Protein AF-A0AAW5YIS2-F1 (afdb_monomer)

Solvent-accessible surface area (backbone atoms only — not comparable to full-atom values): 3875 Å² total; per-residue (Å²): 112,69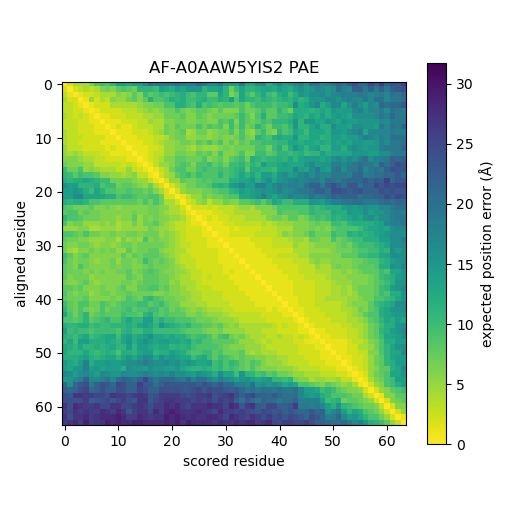,68,63,54,55,51,52,55,53,49,54,54,49,47,75,72,71,41,97,48,95,58,39,66,63,53,46,53,54,53,51,52,53,52,49,54,51,52,54,52,43,66,64,47,46,61,56,52,52,54,56,52,51,68,70,54,72,80,76,77,75,87,124

Radius of gyration: 19.08 Å; Cα contacts (8 Å, |Δi|>4): 10; chains: 1; bounding box: 47×21×44 Å

Sequence (64 aa):
MILGISSIISFVMVSMNVGYTALFLKSWIKTWAIAFVLAFLASKLLPFVVKRIMKIFIFVEKDA

Secondary structure (DSSP, 8-state):
-HHHHHHHHHHHHHHHHH-S-TTHHHHHHHHHHHHHHHHHHHHHHHHHHHHHHHTTS-------

Structure (mmCIF, N/CA/C/O backbone):
data_AF-A0AAW5YIS2-F1
#
_entry.id   AF-A0AAW5YIS2-F1
#
loop_
_atom_site.group_PDB
_atom_site.id
_atom_site.type_symbol
_atom_site.label_atom_id
_atom_site.label_alt_id
_atom_site.label_comp_id
_atom_site.label_asym_id
_atom_site.label_entity_id
_atom_site.label_seq_id
_atom_site.pdbx_PDB_ins_code
_atom_site.Cartn_x
_atom_site.Cartn_y
_atom_site.Cartn_z
_atom_site.occupancy
_atom_site.B_iso_or_equiv
_atom_site.auth_seq_id
_atom_site.auth_comp_id
_atom_site.auth_asym_id
_atom_site.auth_atom_id
_atom_site.pdbx_P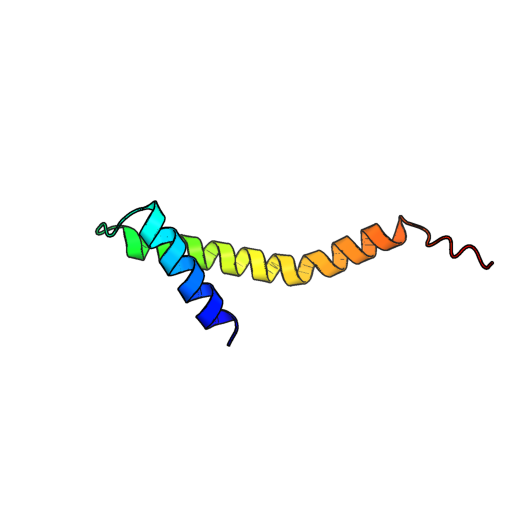DB_model_num
ATOM 1 N N . MET A 1 1 ? 9.305 2.426 8.143 1.00 60.00 1 MET A N 1
ATOM 2 C CA . MET A 1 1 ? 9.047 3.880 7.998 1.00 60.00 1 MET A CA 1
ATOM 3 C C . MET A 1 1 ? 7.945 4.194 6.984 1.00 60.00 1 MET A C 1
ATOM 5 O O . MET A 1 1 ? 6.936 4.741 7.396 1.00 60.00 1 MET A O 1
ATOM 9 N N . ILE A 1 2 ? 8.070 3.808 5.705 1.00 69.94 2 ILE A N 1
ATOM 10 C CA . ILE A 1 2 ? 7.118 4.188 4.631 1.00 69.94 2 ILE A CA 1
ATOM 11 C C . ILE A 1 2 ? 5.681 3.679 4.856 1.00 69.94 2 ILE A C 1
ATOM 13 O O . ILE A 1 2 ? 4.726 4.416 4.635 1.00 69.94 2 ILE A O 1
ATOM 17 N N . LEU A 1 3 ? 5.524 2.451 5.360 1.00 68.81 3 LEU A N 1
ATOM 18 C CA . LEU A 1 3 ? 4.216 1.847 5.650 1.00 68.81 3 LEU A CA 1
ATOM 19 C C . LEU A 1 3 ? 3.379 2.690 6.627 1.00 68.81 3 LEU A C 1
ATOM 21 O O . LEU A 1 3 ? 2.245 3.036 6.311 1.00 68.81 3 LEU A O 1
ATOM 25 N N . GLY A 1 4 ? 3.967 3.096 7.757 1.00 73.31 4 GLY A N 1
ATOM 26 C CA . GLY A 1 4 ? 3.283 3.901 8.776 1.00 73.31 4 GLY A CA 1
ATOM 27 C C . GLY A 1 4 ? 2.898 5.298 8.282 1.00 73.31 4 GLY A C 1
ATOM 28 O O . GLY A 1 4 ? 1.802 5.781 8.558 1.00 73.31 4 GLY A O 1
ATOM 29 N N . ILE A 1 5 ? 3.762 5.924 7.478 1.00 78.12 5 ILE A N 1
ATOM 30 C CA . ILE A 1 5 ? 3.485 7.242 6.892 1.00 78.12 5 ILE A CA 1
ATOM 31 C C . ILE A 1 5 ? 2.339 7.136 5.871 1.00 78.12 5 ILE A C 1
ATOM 33 O O . ILE A 1 5 ? 1.418 7.951 5.890 1.00 78.12 5 ILE A O 1
ATOM 37 N N . SER A 1 6 ? 2.328 6.085 5.042 1.00 75.38 6 SER A N 1
ATOM 38 C CA . SER A 1 6 ? 1.257 5.855 4.062 1.00 75.38 6 SER A CA 1
ATOM 39 C C . SER A 1 6 ? -0.107 5.580 4.708 1.00 75.38 6 SER A C 1
ATOM 41 O O . SER A 1 6 ? -1.130 6.044 4.201 1.00 75.38 6 SER A O 1
ATOM 43 N N . SER A 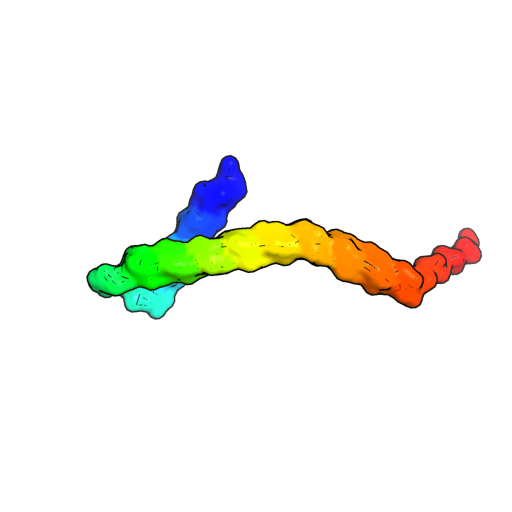1 7 ? -0.143 4.883 5.851 1.00 75.94 7 SER A N 1
ATOM 44 C CA . SER A 1 7 ? -1.381 4.670 6.606 1.00 75.94 7 SER A CA 1
ATOM 45 C C . SER A 1 7 ? -1.907 5.959 7.225 1.00 75.94 7 SER A C 1
ATOM 47 O O . SER A 1 7 ? -3.101 6.219 7.128 1.00 75.94 7 SER A O 1
ATOM 49 N N . ILE A 1 8 ? -1.040 6.803 7.792 1.00 79.62 8 ILE A N 1
ATOM 50 C CA . ILE A 1 8 ? -1.470 8.055 8.434 1.00 79.62 8 ILE A CA 1
ATOM 51 C C . ILE A 1 8 ? -2.037 9.032 7.394 1.00 79.62 8 ILE A C 1
ATOM 53 O O . ILE A 1 8 ? -3.120 9.576 7.594 1.00 79.62 8 ILE A O 1
ATOM 57 N N . ILE A 1 9 ? -1.368 9.206 6.250 1.00 80.31 9 ILE A N 1
ATOM 58 C CA . ILE A 1 9 ? -1.841 10.103 5.181 1.00 80.31 9 ILE A CA 1
ATOM 59 C C . ILE A 1 9 ? -3.174 9.610 4.598 1.00 80.31 9 ILE A C 1
ATOM 61 O O . ILE A 1 9 ? -4.101 10.397 4.409 1.00 80.31 9 ILE A O 1
ATOM 65 N N . SER A 1 10 ? -3.304 8.301 4.355 1.00 75.38 10 SER A N 1
ATOM 66 C CA . SER A 1 10 ? -4.562 7.709 3.886 1.00 75.38 10 SER A CA 1
ATOM 67 C C . SER A 1 10 ? -5.692 7.870 4.906 1.00 75.38 10 SER A C 1
ATOM 69 O O . SER A 1 10 ? -6.820 8.166 4.519 1.00 75.38 10 SER A O 1
ATOM 71 N N . PHE A 1 11 ? -5.399 7.704 6.197 1.00 78.25 11 PHE A N 1
ATOM 72 C CA . PHE A 1 11 ? -6.372 7.865 7.276 1.00 78.25 11 PHE A CA 1
ATOM 73 C C . PHE A 1 11 ? -6.935 9.285 7.326 1.00 78.25 11 PHE A C 1
ATOM 75 O O . PHE A 1 11 ? -8.152 9.458 7.352 1.00 78.25 11 PHE A O 1
ATOM 82 N N . VAL A 1 12 ? -6.056 10.291 7.273 1.00 79.00 12 VAL A N 1
ATOM 83 C CA . VAL A 1 12 ? -6.445 11.708 7.292 1.00 79.00 12 VAL A CA 1
ATOM 84 C C . VAL A 1 12 ? -7.268 12.074 6.051 1.00 79.00 12 VAL A C 1
ATOM 86 O O . VAL A 1 12 ? -8.282 12.754 6.162 1.00 79.00 12 VAL A O 1
ATOM 89 N N . MET A 1 13 ? -6.904 11.571 4.868 1.00 79.69 13 MET A N 1
ATOM 90 C CA . MET A 1 13 ? -7.675 11.834 3.646 1.00 79.69 13 MET A CA 1
ATOM 91 C C . MET A 1 13 ? -9.097 11.263 3.703 1.00 79.69 13 MET A C 1
ATOM 93 O O . MET A 1 13 ? -10.055 11.941 3.331 1.00 79.69 13 MET A O 1
ATOM 97 N N . VAL A 1 14 ? -9.258 10.019 4.165 1.00 74.56 14 VAL A N 1
ATOM 98 C CA . VAL A 1 14 ? -10.592 9.404 4.244 1.00 74.56 14 VAL A CA 1
ATOM 99 C C . VAL A 1 14 ? -11.404 10.033 5.379 1.00 74.56 14 VAL A C 1
ATOM 101 O O . VAL A 1 14 ? -12.616 10.181 5.225 1.00 74.56 14 VAL A O 1
ATOM 104 N N . SER A 1 15 ? -10.775 10.430 6.495 1.00 74.69 15 SER A N 1
ATOM 105 C CA . SER A 1 15 ? -11.491 11.057 7.617 1.00 74.69 15 SER A CA 1
ATOM 106 C C . SER A 1 15 ? -12.068 12.417 7.234 1.00 74.69 15 SER A C 1
ATOM 108 O O . SER A 1 15 ? -13.197 12.723 7.614 1.00 74.69 15 SER A O 1
ATOM 110 N N . MET A 1 16 ? -11.346 13.183 6.410 1.00 74.56 16 MET A N 1
ATOM 111 C CA . MET A 1 16 ? -11.827 14.445 5.848 1.00 74.56 16 MET A CA 1
ATOM 112 C C . MET A 1 16 ? -12.936 14.253 4.803 1.00 74.56 16 MET A C 1
ATOM 114 O O . MET A 1 16 ? -13.822 15.094 4.708 1.00 74.56 16 MET A O 1
ATOM 118 N N . ASN A 1 17 ? -12.906 13.164 4.025 1.00 73.19 17 ASN A N 1
ATOM 119 C CA . ASN A 1 17 ? -13.830 12.959 2.902 1.00 73.19 17 ASN A CA 1
ATOM 120 C C . ASN A 1 17 ? -15.152 12.263 3.293 1.00 73.19 17 ASN A C 1
ATOM 122 O O . ASN A 1 17 ? -16.193 12.529 2.703 1.00 73.19 17 ASN A O 1
ATOM 126 N N . VAL A 1 18 ? -15.127 11.351 4.272 1.00 68.00 18 VAL A N 1
ATOM 127 C CA . VAL A 1 18 ? -16.288 10.504 4.633 1.00 68.00 18 VAL A CA 1
ATOM 128 C C . VAL A 1 18 ? -16.910 10.898 5.980 1.00 68.00 18 VAL A C 1
ATOM 130 O O . VAL A 1 18 ? -18.070 10.580 6.243 1.00 68.00 18 VAL A O 1
ATOM 133 N N . GLY A 1 19 ? -16.164 11.601 6.838 1.00 65.69 19 GLY A N 1
ATOM 134 C CA . GLY A 1 19 ? -16.570 11.891 8.212 1.00 65.69 19 GLY A CA 1
ATOM 135 C C . GLY A 1 19 ? -16.510 10.661 9.131 1.00 65.69 19 GLY A C 1
ATOM 136 O O . GLY A 1 19 ? -16.480 9.508 8.690 1.00 65.69 19 GLY A O 1
ATOM 137 N N . TYR A 1 20 ? -16.483 10.898 10.445 1.00 67.19 20 TYR A N 1
ATOM 138 C CA . TYR A 1 20 ? -16.399 9.843 11.463 1.00 67.19 20 TYR A CA 1
ATOM 139 C C . TYR A 1 20 ? -17.756 9.152 11.674 1.00 67.19 20 TYR A C 1
ATOM 141 O O . TYR A 1 20 ? -18.466 9.402 12.643 1.00 67.19 20 TYR A O 1
ATOM 149 N N . THR A 1 21 ? -18.129 8.272 10.748 1.00 70.56 21 THR A N 1
ATOM 150 C CA . THR A 1 21 ? -19.299 7.384 10.869 1.00 70.56 21 THR A CA 1
ATOM 151 C C . THR A 1 21 ? -18.886 5.999 11.385 1.00 70.56 21 THR A C 1
ATOM 153 O O . THR A 1 21 ? -17.729 5.605 11.262 1.00 70.56 21 THR A O 1
ATOM 156 N N . ALA A 1 22 ? -19.811 5.197 11.927 1.00 73.94 22 ALA A N 1
ATOM 157 C CA . ALA A 1 22 ? -19.493 3.852 12.443 1.00 73.94 22 ALA A CA 1
ATOM 158 C C . ALA A 1 22 ? -18.877 2.904 11.384 1.00 73.94 22 ALA A C 1
ATOM 160 O O . ALA A 1 22 ? -18.173 1.952 11.719 1.00 73.94 22 ALA A O 1
ATOM 161 N N . LEU A 1 23 ? -19.104 3.179 10.094 1.00 73.56 23 LEU A N 1
ATOM 162 C CA . LEU A 1 23 ? -18.524 2.437 8.971 1.00 73.56 23 LEU A CA 1
ATOM 163 C C . LEU A 1 23 ? -17.152 2.955 8.513 1.00 73.56 23 LEU A C 1
ATOM 165 O O . LEU A 1 23 ? -16.476 2.257 7.755 1.00 73.56 23 LEU A O 1
ATOM 169 N N . PHE A 1 24 ? -16.736 4.142 8.959 1.00 74.25 24 PHE A N 1
ATOM 170 C CA . PHE A 1 24 ? -15.529 4.832 8.503 1.00 74.25 24 PHE A CA 1
ATOM 171 C C . PHE A 1 24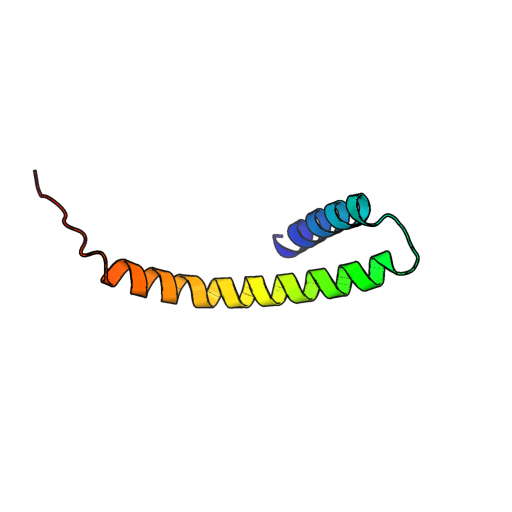 ? -14.282 3.953 8.618 1.00 74.25 24 PHE A C 1
ATOM 173 O O . PHE A 1 24 ? -13.603 3.692 7.629 1.00 74.25 24 PHE A O 1
ATOM 180 N N . LEU A 1 25 ? -14.022 3.427 9.815 1.00 76.25 25 LEU A N 1
ATOM 181 C CA . LEU A 1 25 ? -12.790 2.698 10.110 1.00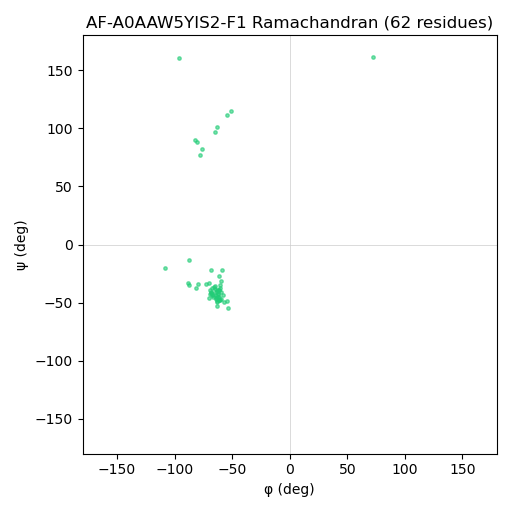 76.25 25 LEU A CA 1
ATOM 182 C C . LEU A 1 25 ? -12.726 1.364 9.347 1.00 76.25 25 LEU A C 1
ATOM 184 O O . LEU A 1 25 ? -11.681 0.991 8.814 1.00 76.25 25 LEU A O 1
ATOM 188 N N . LYS A 1 26 ? -13.874 0.689 9.200 1.00 78.38 26 LYS A N 1
ATOM 189 C CA . LYS A 1 26 ? -14.008 -0.542 8.408 1.00 78.38 26 LYS A CA 1
ATOM 190 C C . LYS A 1 26 ? -13.792 -0.284 6.914 1.00 78.38 26 LYS A C 1
ATOM 192 O O . LYS A 1 26 ? -13.107 -1.060 6.249 1.00 78.38 26 LYS A O 1
ATOM 197 N N . SER A 1 27 ? -14.363 0.800 6.389 1.00 78.25 27 SER A N 1
ATOM 198 C CA . SER A 1 27 ? -14.214 1.189 4.982 1.00 78.25 27 SER A CA 1
ATOM 199 C C . SER A 1 27 ? -12.787 1.651 4.667 1.00 78.25 27 SER A C 1
ATOM 201 O O . SER A 1 27 ? -12.222 1.280 3.634 1.00 78.25 27 SER A O 1
ATOM 203 N N . TRP A 1 28 ? -12.165 2.382 5.596 1.00 79.00 28 TRP A N 1
ATOM 204 C CA . TRP A 1 28 ? -10.785 2.841 5.490 1.00 79.00 28 TRP A CA 1
ATOM 205 C C . TRP A 1 28 ? -9.798 1.671 5.444 1.00 79.00 28 TRP A C 1
ATOM 207 O O . TRP A 1 28 ? -9.042 1.576 4.481 1.00 79.00 28 TRP A O 1
ATOM 217 N N . ILE A 1 29 ? -9.856 0.732 6.400 1.00 81.56 29 ILE A N 1
ATOM 218 C CA . ILE A 1 29 ? -8.954 -0.436 6.421 1.00 81.56 29 ILE A CA 1
ATOM 219 C C . ILE A 1 29 ? -9.086 -1.254 5.133 1.00 81.56 29 ILE A C 1
ATOM 221 O O . ILE A 1 29 ? -8.078 -1.643 4.542 1.00 81.56 29 ILE A O 1
ATOM 225 N N . LYS A 1 30 ? -10.320 -1.488 4.664 1.00 82.44 30 LYS A N 1
ATOM 226 C CA . LYS A 1 30 ? -10.570 -2.242 3.429 1.00 82.44 30 LYS A CA 1
ATOM 227 C C . LYS A 1 30 ? -9.954 -1.544 2.212 1.00 82.44 30 LYS A C 1
ATOM 229 O O . LYS A 1 30 ? -9.265 -2.184 1.423 1.00 82.44 30 LYS A O 1
ATOM 234 N N . THR A 1 31 ? -10.177 -0.241 2.074 1.00 80.06 31 THR A N 1
ATOM 235 C CA . THR A 1 31 ? -9.685 0.543 0.930 1.00 80.06 31 THR A CA 1
ATOM 236 C C . THR A 1 31 ? -8.165 0.697 0.966 1.00 80.06 31 THR A C 1
ATOM 238 O O . THR A 1 31 ? -7.503 0.514 -0.054 1.00 80.06 31 THR A O 1
ATOM 241 N N . TRP A 1 32 ? -7.599 0.959 2.146 1.00 83.94 32 TRP A N 1
ATOM 242 C CA . TRP A 1 32 ? -6.158 1.074 2.354 1.00 83.94 32 TRP A CA 1
ATOM 243 C C . TRP A 1 32 ? -5.431 -0.234 2.031 1.00 83.94 32 TRP A C 1
ATOM 245 O O . TRP A 1 32 ? -4.443 -0.216 1.299 1.00 83.94 32 TRP A O 1
ATOM 255 N N . ALA A 1 33 ? -5.949 -1.376 2.493 1.00 84.00 33 ALA A N 1
ATOM 256 C CA . ALA A 1 33 ? -5.358 -2.681 2.204 1.00 84.00 33 ALA A CA 1
ATOM 257 C C . ALA A 1 33 ? -5.361 -2.996 0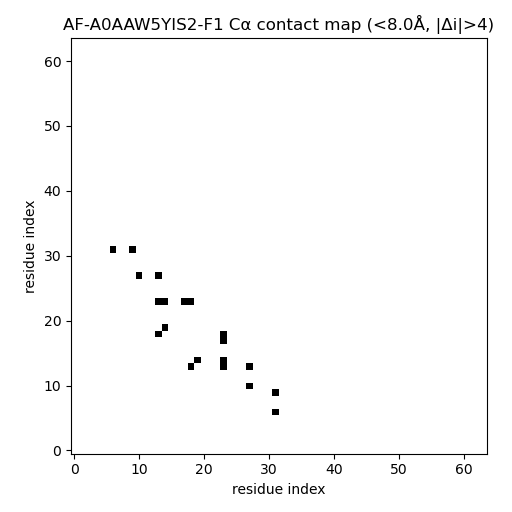.698 1.00 84.00 33 ALA A C 1
ATOM 259 O O . ALA A 1 33 ? -4.350 -3.450 0.162 1.00 84.00 33 ALA A O 1
ATOM 260 N N . ILE A 1 34 ? -6.464 -2.707 -0.002 1.00 86.25 34 ILE A N 1
ATOM 261 C CA . ILE A 1 34 ? -6.563 -2.906 -1.457 1.00 86.25 34 ILE A CA 1
ATOM 262 C C . ILE A 1 34 ? -5.553 -2.017 -2.190 1.00 86.25 34 ILE A C 1
ATOM 264 O O . ILE A 1 34 ? -4.804 -2.510 -3.034 1.00 86.25 34 ILE A O 1
ATOM 268 N N . ALA A 1 35 ? -5.494 -0.729 -1.844 1.00 83.50 35 ALA A N 1
ATOM 269 C CA . ALA A 1 35 ? -4.558 0.217 -2.445 1.00 83.50 35 ALA A CA 1
ATOM 270 C C . ALA A 1 35 ? -3.096 -0.184 -2.194 1.00 83.50 35 ALA A C 1
ATOM 272 O O . ALA A 1 35 ? -2.269 -0.095 -3.100 1.00 83.50 35 ALA A O 1
ATOM 273 N N . PHE A 1 36 ? -2.783 -0.681 -0.995 1.00 84.31 36 PHE A N 1
ATOM 274 C CA . PHE A 1 36 ? -1.446 -1.150 -0.649 1.00 84.31 36 PHE A CA 1
ATOM 275 C C . PHE A 1 36 ? -1.028 -2.368 -1.482 1.00 84.31 36 PHE A C 1
ATOM 277 O O . PHE A 1 36 ? 0.069 -2.384 -2.041 1.00 84.31 36 PHE A O 1
ATOM 284 N N . VAL A 1 37 ? -1.906 -3.365 -1.621 1.00 89.31 37 VAL A N 1
ATOM 285 C CA . VAL A 1 37 ? -1.639 -4.552 -2.450 1.00 89.31 37 VAL A CA 1
ATOM 286 C C . VAL A 1 37 ? -1.445 -4.162 -3.918 1.00 89.31 37 VAL A C 1
ATOM 288 O O . VAL A 1 37 ? -0.502 -4.629 -4.560 1.00 89.31 37 VAL A O 1
ATOM 291 N N . LEU A 1 38 ? -2.283 -3.260 -4.435 1.00 87.75 38 LEU A N 1
ATOM 292 C CA . LEU A 1 38 ? -2.156 -2.716 -5.789 1.00 87.75 38 LEU A CA 1
ATOM 293 C C . LEU A 1 38 ? -0.829 -1.981 -5.991 1.00 87.75 38 LEU A C 1
ATOM 295 O O . LEU A 1 38 ? -0.134 -2.248 -6.968 1.00 87.75 38 LEU A O 1
ATOM 299 N N . ALA A 1 39 ? -0.445 -1.103 -5.064 1.00 86.12 39 ALA A N 1
ATOM 300 C CA . ALA A 1 39 ? 0.818 -0.374 -5.127 1.00 86.12 39 ALA A CA 1
ATOM 301 C C . ALA A 1 39 ? 2.028 -1.318 -5.049 1.00 86.12 39 ALA A C 1
ATOM 303 O O . ALA A 1 39 ? 3.006 -1.139 -5.777 1.00 86.12 39 ALA A O 1
ATOM 304 N N . PHE A 1 40 ? 1.953 -2.360 -4.217 1.00 87.00 40 PHE A N 1
ATOM 305 C CA . PHE A 1 40 ? 3.002 -3.369 -4.106 1.00 87.00 40 PHE A CA 1
ATOM 306 C C . PHE A 1 40 ? 3.185 -4.138 -5.422 1.00 87.00 40 PHE A C 1
ATOM 308 O O . PHE A 1 40 ? 4.304 -4.219 -5.938 1.00 87.00 40 PHE A O 1
ATOM 315 N N . LEU A 1 41 ? 2.089 -4.635 -6.004 1.00 89.50 41 LEU A N 1
ATOM 316 C CA . LEU A 1 41 ? 2.084 -5.300 -7.311 1.00 89.50 41 LEU A CA 1
ATOM 317 C C . LEU A 1 41 ? 2.603 -4.370 -8.413 1.00 89.50 41 LEU A C 1
ATOM 319 O O . LEU A 1 41 ? 3.482 -4.755 -9.188 1.00 89.50 41 LEU A O 1
ATOM 323 N N . ALA A 1 42 ? 2.113 -3.130 -8.444 1.00 87.25 42 ALA A N 1
ATOM 324 C CA . ALA A 1 42 ? 2.544 -2.120 -9.397 1.00 87.25 42 ALA A CA 1
ATOM 325 C C . ALA A 1 42 ? 4.045 -1.844 -9.277 1.00 87.25 42 ALA A C 1
ATOM 327 O O . ALA A 1 42 ? 4.712 -1.786 -10.299 1.00 87.25 42 ALA A O 1
ATOM 328 N N . SER A 1 43 ? 4.614 -1.770 -8.070 1.00 88.38 43 SER A N 1
ATOM 329 C CA . SER A 1 43 ? 6.055 -1.530 -7.893 1.00 88.38 43 SER A CA 1
ATOM 330 C C . SER A 1 43 ? 6.938 -2.624 -8.506 1.00 88.38 43 SER A C 1
ATOM 332 O O . SER A 1 43 ? 8.062 -2.344 -8.918 1.00 88.38 43 SER A O 1
ATOM 334 N N . LYS A 1 44 ? 6.432 -3.862 -8.613 1.00 86.19 44 LYS A N 1
ATOM 335 C CA . LYS A 1 44 ? 7.140 -4.970 -9.271 1.00 86.19 44 LYS A CA 1
ATOM 336 C C . LYS A 1 44 ? 6.884 -5.040 -10.774 1.00 86.19 44 LYS A C 1
ATOM 338 O O . LYS A 1 44 ? 7.787 -5.408 -11.521 1.00 86.19 44 LYS A O 1
ATOM 343 N N . LEU A 1 45 ? 5.679 -4.691 -11.221 1.00 87.44 45 LEU A N 1
ATOM 344 C CA . LEU A 1 45 ? 5.289 -4.738 -12.635 1.00 87.44 45 LEU A CA 1
ATOM 345 C C . LEU A 1 45 ? 5.760 -3.504 -13.420 1.00 87.44 45 LEU A C 1
ATOM 347 O O . LEU A 1 45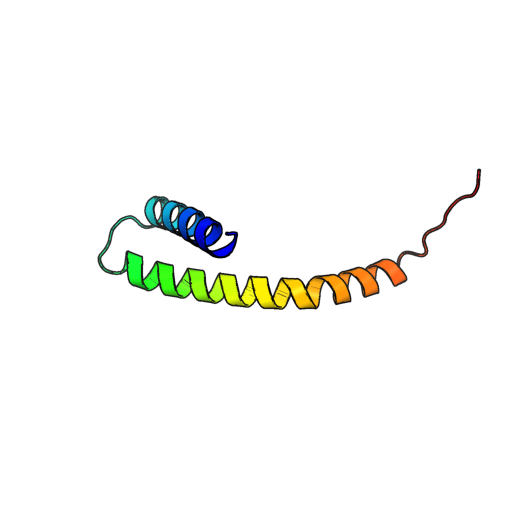 ? 6.199 -3.636 -14.562 1.00 87.44 45 LEU A O 1
ATOM 351 N N . LEU A 1 46 ? 5.733 -2.319 -12.806 1.00 87.81 46 LEU A N 1
ATOM 352 C CA . LEU A 1 46 ? 6.134 -1.049 -13.419 1.00 87.81 46 LEU A CA 1
ATOM 353 C C . LEU A 1 46 ? 7.552 -1.088 -13.999 1.00 87.81 46 LEU A C 1
ATOM 355 O O . LEU A 1 46 ? 7.692 -0.737 -15.165 1.00 87.81 46 LEU A O 1
ATOM 359 N N . PRO A 1 47 ? 8.597 -1.558 -13.291 1.00 85.31 47 PRO A N 1
ATOM 360 C CA . PRO A 1 47 ? 9.947 -1.611 -13.848 1.00 85.31 47 PRO A CA 1
ATOM 361 C C . PRO A 1 47 ? 10.033 -2.494 -15.094 1.00 85.31 47 PRO A C 1
ATOM 363 O O . PRO A 1 47 ? 10.793 -2.196 -16.011 1.00 85.31 47 PRO A O 1
ATOM 366 N N . PHE A 1 48 ? 9.253 -3.577 -15.144 1.00 84.25 48 PHE A N 1
ATOM 367 C CA . PHE A 1 48 ? 9.211 -4.469 -16.299 1.00 84.25 48 PHE A CA 1
ATOM 368 C C . PHE A 1 48 ? 8.539 -3.795 -17.498 1.00 84.25 48 PHE A C 1
ATOM 370 O O . PHE A 1 48 ? 9.075 -3.824 -18.607 1.00 84.25 48 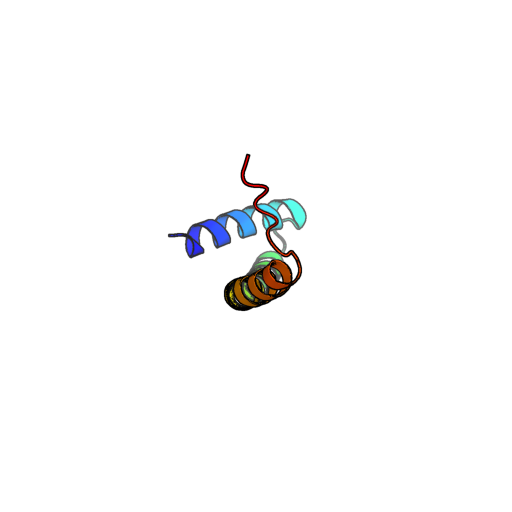PHE A O 1
ATOM 377 N N . VAL A 1 49 ? 7.399 -3.141 -17.269 1.00 84.88 49 VAL A N 1
ATOM 378 C CA . VAL A 1 49 ? 6.668 -2.396 -18.302 1.00 84.88 49 VAL A CA 1
ATOM 379 C C . VAL A 1 49 ? 7.501 -1.220 -18.812 1.00 84.88 49 VAL A C 1
ATOM 381 O O . VAL A 1 49 ? 7.681 -1.085 -20.018 1.00 84.88 49 VAL A O 1
ATOM 384 N N . VAL A 1 50 ? 8.091 -0.430 -17.913 1.00 86.62 50 VAL A N 1
ATOM 385 C CA . VAL A 1 50 ? 8.953 0.710 -18.254 1.00 86.62 50 VAL A CA 1
ATOM 386 C C . VAL A 1 50 ? 10.177 0.252 -19.041 1.00 86.62 50 VAL A C 1
ATOM 388 O O . VAL A 1 50 ? 10.463 0.831 -20.082 1.00 86.62 50 VAL A O 1
ATOM 391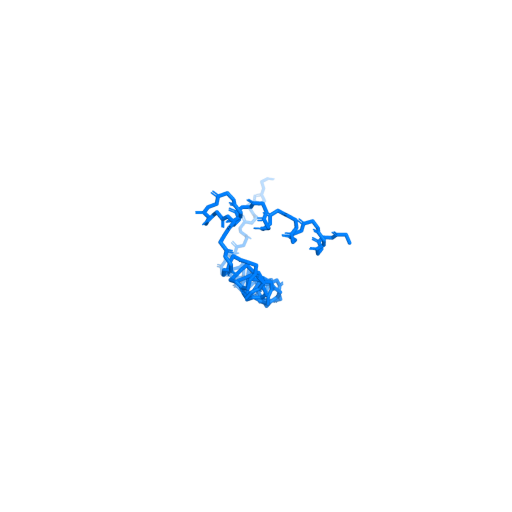 N N . LYS A 1 51 ? 10.855 -0.833 -18.637 1.00 83.50 51 LYS A N 1
ATOM 392 C CA . LYS A 1 51 ? 11.971 -1.396 -19.421 1.00 83.50 51 LYS A CA 1
ATOM 393 C C . LYS A 1 51 ? 11.536 -1.851 -20.812 1.00 83.50 51 LYS A C 1
ATOM 395 O O . LYS A 1 51 ? 12.294 -1.700 -21.767 1.00 83.50 51 LYS A O 1
ATOM 400 N N . ARG A 1 52 ? 10.337 -2.422 -20.944 1.00 81.94 52 ARG A N 1
ATOM 401 C CA . ARG A 1 52 ? 9.801 -2.859 -22.239 1.00 81.94 52 ARG A CA 1
ATOM 402 C C . ARG A 1 52 ? 9.479 -1.670 -23.143 1.00 81.94 52 ARG A C 1
ATOM 404 O O . ARG A 1 52 ? 9.803 -1.726 -24.322 1.00 81.94 52 ARG A O 1
ATOM 411 N N . ILE A 1 53 ? 8.911 -0.603 -22.583 1.00 84.81 53 ILE A N 1
ATOM 412 C CA . ILE A 1 53 ? 8.633 0.651 -23.295 1.00 84.81 53 ILE A CA 1
ATOM 413 C C . ILE A 1 53 ? 9.941 1.353 -23.679 1.00 84.81 53 ILE A C 1
ATOM 415 O O . ILE A 1 53 ? 10.089 1.769 -24.821 1.00 84.81 53 ILE A O 1
ATOM 419 N N . MET A 1 54 ? 10.931 1.413 -22.784 1.00 81.56 54 MET A N 1
ATOM 420 C CA . MET A 1 54 ? 12.244 1.997 -23.083 1.00 81.56 54 MET A CA 1
ATOM 421 C C . MET A 1 54 ? 12.960 1.288 -24.235 1.00 81.56 54 MET A C 1
ATOM 423 O O . MET A 1 54 ? 13.655 1.945 -24.989 1.00 81.56 54 MET A O 1
ATOM 427 N N . LYS A 1 55 ? 12.764 -0.023 -24.434 1.00 74.75 55 LYS A N 1
ATOM 428 C CA . LYS A 1 55 ? 13.318 -0.727 -25.606 1.00 74.75 55 LYS A CA 1
ATOM 429 C C . LYS A 1 55 ? 12.684 -0.312 -26.938 1.00 74.75 55 LYS A C 1
ATOM 431 O O . LYS A 1 55 ? 13.287 -0.548 -27.978 1.00 74.75 55 LYS A O 1
ATOM 436 N N . ILE A 1 56 ? 11.473 0.245 -26.916 1.00 73.19 56 ILE A N 1
ATOM 437 C CA . ILE A 1 56 ? 10.774 0.729 -28.117 1.00 73.19 56 ILE A CA 1
ATOM 438 C C . ILE A 1 56 ? 11.320 2.103 -28.522 1.00 73.19 56 ILE A C 1
ATOM 440 O O . ILE A 1 56 ? 11.448 2.393 -29.708 1.00 73.19 56 ILE A O 1
ATOM 444 N N . PHE A 1 57 ? 11.700 2.925 -27.545 1.00 72.94 57 PHE A N 1
ATOM 445 C CA . PHE A 1 57 ? 12.423 4.166 -27.786 1.00 72.94 57 PHE A CA 1
ATOM 446 C C . PHE A 1 57 ? 13.911 3.850 -27.955 1.00 72.94 57 PHE A C 1
ATOM 448 O O . PHE A 1 57 ? 14.660 3.819 -26.983 1.00 72.94 57 PHE A O 1
ATOM 455 N N . ILE A 1 58 ? 14.350 3.590 -29.190 1.00 64.19 58 ILE A N 1
ATOM 456 C CA . ILE A 1 58 ? 15.781 3.584 -29.518 1.00 64.19 58 ILE A CA 1
ATOM 457 C C . ILE A 1 58 ? 16.329 4.938 -29.064 1.00 64.19 58 ILE A C 1
ATOM 459 O O . ILE A 1 58 ? 15.939 5.977 -29.596 1.00 64.19 58 ILE A O 1
ATOM 463 N N . PHE A 1 59 ? 17.169 4.926 -28.031 1.00 63.94 59 PHE A N 1
ATOM 464 C CA . PHE A 1 59 ? 17.875 6.106 -27.565 1.00 63.94 59 PHE A CA 1
ATOM 465 C C . PHE A 1 59 ? 18.818 6.531 -28.694 1.00 63.94 59 PHE A C 1
ATOM 467 O O . PHE A 1 59 ? 19.875 5.937 -28.889 1.00 63.94 59 PHE A O 1
ATOM 474 N N . VAL A 1 60 ? 18.378 7.491 -29.510 1.00 66.38 60 VAL A N 1
ATOM 475 C CA . VAL A 1 60 ? 19.232 8.163 -30.488 1.00 66.38 60 VAL A CA 1
ATOM 476 C C . VAL A 1 60 ? 20.074 9.146 -29.687 1.00 66.38 60 VAL A C 1
ATOM 478 O O . VAL A 1 60 ? 19.724 10.319 -29.558 1.00 66.38 60 VAL A O 1
ATOM 481 N N . GLU A 1 61 ? 21.151 8.644 -29.085 1.00 62.84 61 GLU A N 1
ATOM 482 C CA . GLU A 1 61 ? 22.261 9.497 -28.675 1.00 62.84 61 GLU A CA 1
ATOM 483 C C . GLU A 1 61 ? 22.821 10.081 -29.971 1.00 62.84 61 GLU A C 1
ATOM 485 O O . GLU A 1 61 ? 23.438 9.394 -30.783 1.00 62.84 61 GLU A O 1
ATOM 490 N N . LYS A 1 62 ? 22.455 11.329 -30.256 1.00 52.94 62 LYS A N 1
ATOM 491 C CA . LYS A 1 62 ? 23.043 12.069 -31.360 1.00 52.94 62 LYS A CA 1
ATOM 492 C C . LYS A 1 62 ? 24.368 12.594 -30.823 1.00 52.94 62 LYS A C 1
ATOM 494 O O . LYS A 1 62 ? 24.385 13.673 -30.238 1.00 52.94 62 LYS A O 1
ATOM 499 N N . ASP A 1 63 ? 25.419 11.787 -30.958 1.00 50.66 63 ASP A N 1
ATOM 500 C CA . ASP A 1 63 ? 26.794 12.206 -30.688 1.00 50.66 63 ASP A CA 1
ATOM 501 C C . ASP A 1 63 ? 27.046 13.512 -31.459 1.00 50.66 63 ASP A C 1
ATOM 503 O O . ASP A 1 63 ? 26.928 13.555 -32.690 1.00 50.66 63 ASP A O 1
ATOM 507 N N . ALA A 1 64 ? 27.268 14.592 -30.710 1.00 47.41 64 ALA A N 1
ATOM 508 C CA . ALA A 1 64 ? 27.539 15.939 -31.203 1.00 47.41 64 ALA A CA 1
ATOM 509 C C . ALA A 1 64 ? 29.011 16.285 -30.985 1.00 47.41 64 ALA A C 1
ATOM 511 O O . ALA A 1 64 ? 29.546 15.907 -29.917 1.00 47.41 64 ALA A O 1
#

pLDDT: mean 76.89, std 9.37, range [47.41, 89.5]

Foldseek 3Di:
DVVVVLLVVLLVVQCVVPPDDPCSVVVSVVVSVVVVVVVVVCVVVVVVVVVVVVVVPPPPPVPD

Mean predicted aligned error: 9.99 Å